Protein AF-A0A7C4RMH2-F1 (afdb_monomer_lite)

Sequence (132 aa):
MRLRKPVRPFKKDLSDALTKYTPYSYKNNGKYLYPCKECLGKGYFYDPNEYPDPIEGYKCVTKIKCKECGGKGFSNKISDRKCFEEWQKKKIAEYLSEVKKYRNEKKILLQIKKKLNTEEIEVLRKYSYPLL

Radius of gyration: 22.73 Å; chains: 1; bounding box: 56×25×59 Å

Secondary structure (DSSP, 8-state):
--PPPPPPSS-SSHHHHHHHH-TT--EETTEEPEEPTTTTTSSEEE-TTSPPBTTTBTTSS-EEEPTTTTTSSEE--HHHHHHHHHHHHHHHHHHHHHHHHHHHHHHHHHHHHHH--HHHHHHHHHH-S---

Structure (mmCIF, N/CA/C/O backbone):
data_AF-A0A7C4RMH2-F1
#
_entry.id   AF-A0A7C4RMH2-F1
#
loop_
_atom_site.group_PDB
_atom_site.id
_atom_site.type_symbol
_atom_site.label_atom_id
_atom_site.label_alt_id
_atom_site.label_comp_id
_atom_site.label_asym_id
_atom_site.label_entity_id
_atom_site.label_seq_id
_atom_site.pdbx_PDB_ins_code
_atom_site.Cartn_x
_atom_site.Cartn_y
_atom_site.Cartn_z
_atom_site.occupancy
_atom_site.B_iso_or_equiv
_atom_site.auth_seq_id
_atom_site.auth_comp_id
_atom_site.auth_asym_id
_atom_site.auth_atom_id
_atom_site.pdbx_PDB_model_num
ATOM 1 N N . MET A 1 1 ? -19.462 -8.251 16.165 1.00 54.59 1 MET A N 1
ATOM 2 C CA . MET A 1 1 ? -18.374 -7.630 15.367 1.00 54.59 1 MET A CA 1
ATOM 3 C C . MET A 1 1 ? -17.042 -7.722 16.106 1.00 54.59 1 MET A C 1
ATOM 5 O O . MET A 1 1 ? -16.951 -7.252 17.233 1.00 54.59 1 MET A O 1
ATOM 9 N N . ARG A 1 2 ? -16.004 -8.326 15.511 1.00 65.31 2 ARG A N 1
ATOM 10 C CA . ARG A 1 2 ? -14.630 -8.226 16.039 1.00 65.31 2 ARG A CA 1
ATOM 11 C C . ARG A 1 2 ? -13.960 -7.015 15.393 1.00 65.31 2 ARG A C 1
ATOM 13 O O . ARG A 1 2 ? -13.751 -7.0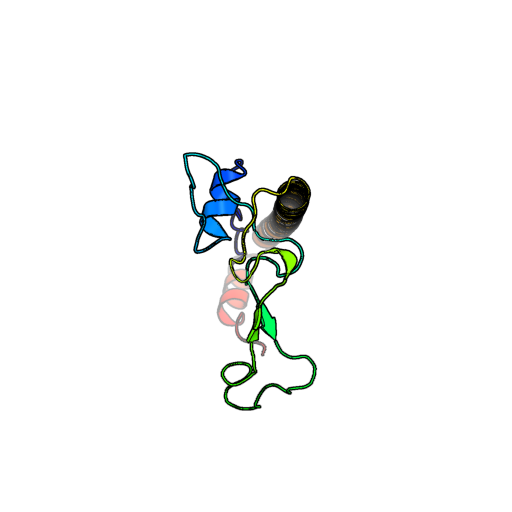29 14.183 1.00 65.31 2 ARG A O 1
ATOM 20 N N . LEU A 1 3 ? -13.616 -5.994 16.181 1.00 78.06 3 LEU A N 1
ATOM 21 C CA . LEU A 1 3 ? -12.762 -4.907 15.695 1.00 78.06 3 LEU A CA 1
ATOM 22 C C . LEU A 1 3 ? -11.415 -5.492 15.271 1.00 78.06 3 LEU A C 1
ATOM 24 O O . LEU A 1 3 ? -10.693 -6.062 16.095 1.00 78.06 3 LEU A O 1
ATOM 28 N N . ARG A 1 4 ? -11.075 -5.363 13.988 1.00 85.19 4 ARG A N 1
ATOM 29 C CA . ARG A 1 4 ? -9.774 -5.794 13.477 1.00 85.19 4 ARG A CA 1
ATOM 30 C C . ARG A 1 4 ? -8.749 -4.713 13.778 1.00 85.19 4 ARG A C 1
ATOM 32 O O . ARG A 1 4 ? -8.917 -3.559 13.399 1.00 85.19 4 ARG A O 1
ATOM 39 N N . LYS A 1 5 ? -7.679 -5.095 14.472 1.00 87.38 5 LYS A N 1
ATOM 40 C CA . LYS A 1 5 ? -6.545 -4.204 14.706 1.00 87.38 5 LYS A CA 1
ATOM 41 C C . LYS A 1 5 ? -5.855 -3.928 13.361 1.00 87.38 5 LYS A C 1
ATOM 43 O O . LYS A 1 5 ? -5.502 -4.899 12.690 1.00 87.38 5 LYS A O 1
ATOM 48 N N . PRO A 1 6 ? -5.619 -2.656 12.994 1.00 90.62 6 PRO A N 1
ATOM 49 C CA . PRO A 1 6 ? -4.848 -2.323 11.804 1.00 90.62 6 PRO A CA 1
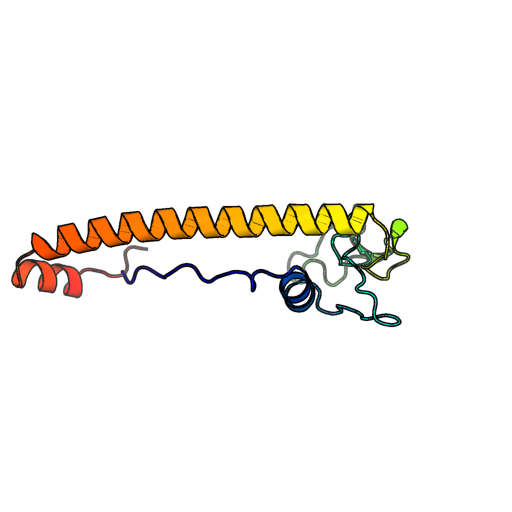ATOM 50 C C . PRO A 1 6 ? -3.472 -2.985 11.845 1.00 90.62 6 PRO A C 1
ATOM 52 O O . PRO A 1 6 ? -2.804 -3.000 12.888 1.00 90.62 6 PRO A O 1
ATOM 55 N N . VAL A 1 7 ? -3.053 -3.543 10.713 1.00 90.44 7 VAL A N 1
ATOM 56 C CA . VAL A 1 7 ? -1.754 -4.203 10.569 1.00 90.44 7 VAL A CA 1
ATOM 57 C C . VAL A 1 7 ? -0.755 -3.189 10.043 1.00 90.44 7 VAL A C 1
ATOM 59 O O . VAL A 1 7 ? -1.034 -2.442 9.109 1.00 90.44 7 VAL A O 1
ATOM 62 N N . ARG A 1 8 ? 0.431 -3.162 10.648 1.00 87.25 8 ARG A N 1
ATOM 63 C CA . ARG A 1 8 ? 1.496 -2.269 10.206 1.00 87.25 8 ARG A CA 1
ATOM 64 C C . ARG A 1 8 ? 1.911 -2.625 8.767 1.00 87.25 8 ARG A C 1
ATOM 66 O O . ARG A 1 8 ? 2.203 -3.796 8.515 1.00 87.25 8 ARG A O 1
ATOM 73 N N . PRO A 1 9 ? 1.999 -1.651 7.842 1.00 85.12 9 PRO A N 1
ATOM 74 C CA . PRO A 1 9 ? 2.289 -1.948 6.441 1.00 85.12 9 PRO A CA 1
ATOM 75 C C . PRO A 1 9 ? 3.721 -2.460 6.237 1.00 85.12 9 PRO A C 1
ATOM 77 O O . PRO A 1 9 ? 3.911 -3.389 5.459 1.00 85.12 9 PRO A O 1
ATOM 80 N N . PHE A 1 10 ? 4.705 -1.930 6.967 1.00 84.12 10 PHE A N 1
ATOM 81 C CA . PHE A 1 10 ? 6.119 -2.341 6.936 1.00 84.12 10 PHE A CA 1
ATOM 82 C C . PHE A 1 10 ? 6.848 -1.894 8.222 1.00 84.12 10 PHE A C 1
ATOM 84 O O . PHE A 1 10 ? 6.339 -1.059 8.989 1.00 84.12 10 PHE A O 1
ATOM 91 N N . LYS A 1 11 ? 8.027 -2.465 8.490 1.00 76.75 11 LYS A N 1
ATOM 92 C CA . LYS A 1 11 ? 8.969 -2.030 9.539 1.00 76.75 11 LYS A CA 1
ATOM 93 C C . LYS A 1 11 ? 9.463 -0.603 9.243 1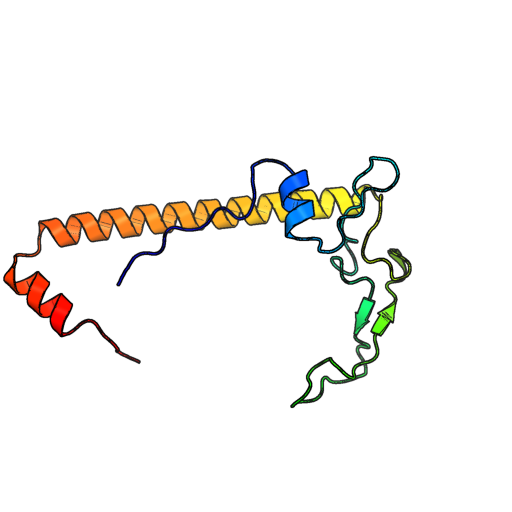.00 76.75 11 LYS A C 1
ATOM 95 O O . LYS A 1 11 ? 9.208 -0.060 8.180 1.00 76.75 11 LYS A O 1
ATOM 100 N N . LYS A 1 12 ? 10.046 0.095 10.229 1.00 66.38 12 LYS A N 1
ATOM 101 C CA . LYS A 1 12 ? 10.326 1.551 10.131 1.00 66.38 12 LYS A CA 1
ATOM 102 C C . LYS A 1 12 ? 11.260 1.942 8.969 1.00 66.38 12 LYS A C 1
ATOM 104 O O . LYS A 1 12 ? 11.347 3.125 8.662 1.00 66.38 12 LYS A O 1
ATOM 109 N N . ASP A 1 13 ? 11.960 0.997 8.366 1.00 79.31 13 ASP A N 1
ATOM 110 C CA . ASP A 1 13 ? 12.992 1.206 7.365 1.00 79.31 13 ASP A CA 1
ATOM 111 C C . ASP A 1 13 ? 12.461 1.160 5.922 1.00 79.31 13 ASP A C 1
ATOM 113 O O . ASP A 1 13 ? 11.544 0.420 5.570 1.00 79.31 13 ASP A O 1
ATOM 117 N N . LEU A 1 14 ? 13.077 1.970 5.057 1.00 76.75 14 LEU A N 1
ATOM 118 C CA . LEU A 1 14 ? 12.794 2.022 3.617 1.00 76.75 14 LEU A CA 1
ATOM 119 C C . LEU A 1 14 ? 13.064 0.676 2.922 1.00 76.75 14 LEU A C 1
ATOM 121 O O . LEU A 1 14 ? 12.393 0.330 1.954 1.00 76.75 14 LEU A O 1
ATOM 125 N N . SER A 1 15 ? 14.019 -0.099 3.444 1.00 76.56 15 SER A N 1
ATOM 126 C CA . SER A 1 15 ? 14.401 -1.412 2.918 1.00 76.56 15 SER A CA 1
ATOM 127 C C . SER A 1 15 ? 13.279 -2.447 3.059 1.00 76.56 15 SER A C 1
ATOM 129 O O . SER A 1 15 ? 13.013 -3.185 2.109 1.00 76.56 15 SER A O 1
ATOM 131 N N . ASP A 1 16 ? 12.585 -2.496 4.199 1.00 80.31 16 ASP A N 1
ATOM 132 C CA . ASP A 1 16 ? 11.431 -3.388 4.392 1.00 80.31 16 ASP A CA 1
ATOM 133 C C . ASP A 1 16 ? 10.270 -3.022 3.455 1.00 80.31 16 ASP A C 1
ATOM 135 O O . ASP A 1 16 ? 9.671 -3.898 2.829 1.00 80.31 16 ASP A O 1
ATOM 139 N N . ALA A 1 17 ? 10.013 -1.721 3.269 1.00 82.50 17 ALA A N 1
ATOM 140 C CA . ALA A 1 17 ? 9.015 -1.248 2.311 1.00 82.50 17 ALA A CA 1
ATOM 141 C C . ALA A 1 17 ? 9.361 -1.661 0.869 1.00 82.50 17 ALA A C 1
ATOM 143 O O . ALA A 1 17 ? 8.490 -2.152 0.152 1.00 82.50 17 ALA A O 1
ATOM 144 N N . LEU A 1 18 ? 10.625 -1.519 0.456 1.00 79.56 18 LEU A N 1
ATOM 145 C CA . LEU A 1 18 ? 11.091 -1.975 -0.858 1.00 79.56 18 LEU A CA 1
ATOM 146 C C . LEU A 1 18 ? 10.912 -3.486 -1.019 1.00 79.56 18 LEU A C 1
ATOM 148 O O . LEU A 1 18 ? 10.299 -3.926 -1.986 1.00 79.56 18 LEU A O 1
ATOM 152 N N . THR A 1 19 ? 11.382 -4.273 -0.054 1.00 77.19 19 THR A N 1
ATOM 153 C CA . THR A 1 19 ? 11.323 -5.744 -0.114 1.00 77.19 19 THR A CA 1
ATOM 154 C C . THR A 1 19 ? 9.883 -6.251 -0.215 1.00 77.19 19 THR A C 1
ATOM 156 O O . THR A 1 19 ? 9.597 -7.193 -0.945 1.00 77.19 19 THR A O 1
ATOM 159 N N . LYS A 1 20 ? 8.950 -5.614 0.500 1.00 76.31 20 LYS A N 1
ATOM 160 C CA . LYS A 1 20 ? 7.552 -6.050 0.546 1.00 76.31 20 LYS A CA 1
ATOM 161 C C . LYS A 1 20 ? 6.730 -5.627 -0.673 1.00 76.31 20 LYS A C 1
ATOM 163 O O . LYS A 1 20 ? 5.806 -6.341 -1.050 1.00 76.31 20 LYS A O 1
ATOM 168 N N . TYR A 1 21 ? 7.023 -4.465 -1.258 1.00 71.12 21 TYR A N 1
ATOM 169 C CA . TYR A 1 21 ? 6.186 -3.867 -2.308 1.00 71.12 21 TYR A CA 1
ATOM 170 C C . TYR A 1 21 ? 6.824 -3.867 -3.693 1.00 71.12 21 TYR A C 1
ATOM 172 O O . TYR A 1 21 ? 6.159 -3.522 -4.668 1.00 71.12 21 TYR A O 1
ATOM 180 N N . THR A 1 22 ? 8.083 -4.285 -3.803 1.00 69.38 22 THR A N 1
ATOM 181 C CA . THR A 1 22 ? 8.723 -4.522 -5.093 1.00 69.38 22 THR A CA 1
ATOM 182 C C . THR A 1 22 ? 9.081 -6.009 -5.194 1.00 69.38 22 THR A C 1
ATOM 184 O O . THR A 1 22 ? 10.057 -6.440 -4.586 1.00 69.38 22 THR A O 1
ATOM 187 N N . PRO A 1 23 ? 8.298 -6.825 -5.933 1.00 55.34 23 PRO A N 1
ATOM 188 C CA . PRO A 1 23 ? 8.505 -8.280 -6.012 1.00 55.34 23 PRO A CA 1
ATOM 189 C C . PRO A 1 23 ? 9.854 -8.677 -6.634 1.00 55.34 23 PRO A C 1
ATOM 191 O O . PRO A 1 23 ? 10.281 -9.819 -6.508 1.00 55.34 23 PRO A O 1
ATOM 194 N N . TYR A 1 24 ? 10.549 -7.720 -7.254 1.00 53.88 24 TYR A N 1
ATOM 195 C CA . TYR A 1 24 ? 11.898 -7.865 -7.788 1.00 53.88 24 TYR A CA 1
ATOM 196 C C . TYR A 1 24 ? 12.819 -6.784 -7.220 1.00 53.88 24 TYR A C 1
ATOM 198 O O . TYR A 1 24 ? 13.555 -6.151 -7.976 1.00 53.88 24 TYR A O 1
ATOM 206 N N . SER A 1 25 ? 12.750 -6.523 -5.906 1.00 55.69 25 SER A N 1
ATOM 207 C CA . SER A 1 25 ? 13.699 -5.647 -5.211 1.00 55.69 25 SER A CA 1
ATOM 208 C C . SER A 1 25 ? 15.124 -6.141 -5.483 1.00 55.69 25 SER A C 1
ATOM 210 O O . SER A 1 25 ? 15.639 -7.036 -4.813 1.00 55.69 25 SER A O 1
ATOM 212 N N . TYR A 1 26 ? 15.744 -5.611 -6.529 1.00 55.06 26 TYR A N 1
ATOM 213 C CA . TYR A 1 26 ? 17.008 -6.114 -7.027 1.00 55.06 26 TYR A CA 1
ATOM 214 C C . TYR A 1 26 ? 18.117 -5.316 -6.356 1.00 55.06 26 TYR A C 1
ATOM 216 O O . TYR A 1 26 ? 18.250 -4.105 -6.558 1.00 55.06 26 TYR A O 1
ATOM 224 N N . LYS A 1 27 ? 18.910 -5.998 -5.528 1.00 57.19 27 LYS A N 1
ATOM 225 C CA . LYS A 1 27 ? 20.195 -5.470 -5.075 1.00 57.19 27 LYS A CA 1
ATOM 226 C C . LYS A 1 27 ? 21.170 -5.618 -6.238 1.00 57.19 27 LYS A C 1
ATOM 228 O O . LYS A 1 27 ? 21.686 -6.705 -6.461 1.00 57.19 27 LYS A O 1
ATOM 233 N N . ASN A 1 28 ? 21.428 -4.538 -6.972 1.00 56.19 28 ASN A N 1
ATOM 234 C CA . ASN A 1 28 ? 22.532 -4.518 -7.930 1.00 56.19 28 ASN A CA 1
ATOM 235 C C . ASN A 1 28 ? 23.767 -3.946 -7.234 1.00 56.19 28 ASN A C 1
ATOM 237 O O . ASN A 1 28 ? 23.725 -2.797 -6.793 1.00 56.19 28 ASN A O 1
ATOM 241 N N . ASN A 1 29 ? 24.847 -4.722 -7.112 1.00 55.50 29 ASN A N 1
ATOM 242 C CA . ASN A 1 29 ? 26.105 -4.276 -6.496 1.00 55.50 29 ASN A CA 1
ATOM 243 C C . ASN A 1 29 ? 25.908 -3.577 -5.132 1.00 55.50 29 ASN A C 1
ATOM 245 O O . ASN A 1 29 ? 26.460 -2.509 -4.875 1.00 55.50 29 ASN A O 1
ATOM 249 N N . GLY A 1 30 ? 25.039 -4.131 -4.278 1.00 58.91 30 GLY A N 1
ATOM 250 C CA . GLY A 1 30 ? 24.751 -3.581 -2.947 1.00 58.91 30 GLY A CA 1
ATOM 251 C C . GLY A 1 30 ? 23.870 -2.322 -2.916 1.00 58.91 30 GLY A C 1
ATOM 252 O O . GLY A 1 30 ? 23.578 -1.825 -1.830 1.00 58.91 30 GLY A O 1
ATOM 253 N N . LYS A 1 31 ? 23.397 -1.815 -4.064 1.00 63.47 31 LYS A N 1
ATOM 254 C CA . LYS A 1 31 ? 22.475 -0.671 -4.143 1.00 63.47 31 LYS A CA 1
ATOM 255 C C . LYS A 1 31 ? 21.050 -1.143 -4.428 1.00 63.47 31 LYS A C 1
ATOM 257 O O . LYS A 1 31 ? 20.819 -1.949 -5.329 1.00 63.47 31 LYS A O 1
ATOM 262 N N . TYR A 1 32 ? 20.094 -0.618 -3.665 1.00 66.31 32 TYR A N 1
ATOM 263 C CA . TYR A 1 32 ? 18.672 -0.817 -3.929 1.00 66.31 32 TYR A CA 1
ATOM 264 C C . TYR A 1 32 ? 18.246 -0.021 -5.165 1.00 66.31 32 TYR A C 1
ATOM 266 O O . TYR A 1 32 ? 18.532 1.175 -5.261 1.00 66.31 32 TYR A O 1
ATOM 274 N N . LEU A 1 33 ? 17.549 -0.682 -6.090 1.00 78.25 33 LEU A N 1
ATOM 275 C CA . LEU A 1 33 ? 16.792 -0.008 -7.140 1.00 78.25 33 LEU A CA 1
ATOM 276 C C . LEU A 1 33 ? 15.399 0.344 -6.612 1.00 78.25 33 LEU A C 1
ATOM 278 O O . LEU A 1 33 ? 14.774 -0.444 -5.902 1.00 78.25 33 LEU A O 1
ATOM 282 N N . TYR A 1 34 ? 14.926 1.535 -6.961 1.00 85.31 34 TYR A N 1
ATOM 283 C CA . TYR A 1 34 ? 13.612 2.040 -6.583 1.00 85.31 34 TYR A CA 1
ATOM 284 C C . TYR A 1 34 ? 12.619 1.774 -7.716 1.00 85.31 34 TYR A C 1
ATOM 286 O O . TYR A 1 34 ? 13.024 1.752 -8.884 1.00 85.31 34 TYR A O 1
ATOM 294 N N . PRO A 1 35 ? 11.329 1.553 -7.413 1.00 87.75 35 PRO A N 1
ATOM 295 C CA . PRO A 1 35 ? 10.325 1.405 -8.456 1.00 87.75 35 PRO A CA 1
ATOM 296 C C . PRO A 1 35 ? 10.283 2.677 -9.302 1.00 87.75 35 PRO A C 1
ATOM 298 O O . PRO A 1 35 ? 10.286 3.790 -8.780 1.00 87.75 35 PRO A O 1
ATOM 301 N N . CYS A 1 36 ? 10.261 2.501 -10.619 1.00 87.81 36 CYS A N 1
ATOM 302 C CA . CYS A 1 36 ? 10.177 3.607 -11.560 1.00 87.81 36 CYS A CA 1
ATOM 303 C C . CYS A 1 36 ? 8.890 4.394 -11.307 1.00 87.81 36 CYS A C 1
ATOM 305 O O . CYS A 1 36 ? 7.812 3.795 -11.303 1.00 87.81 36 CYS A O 1
ATOM 307 N N . LYS A 1 37 ? 8.988 5.717 -11.128 1.00 88.44 37 LYS A N 1
ATOM 308 C CA . LYS A 1 37 ? 7.830 6.570 -10.823 1.00 88.44 37 LYS A CA 1
ATOM 309 C C . LYS A 1 37 ? 6.803 6.614 -11.952 1.00 88.44 37 LYS A C 1
ATOM 311 O O . LYS A 1 37 ? 5.619 6.731 -11.677 1.00 88.44 37 LYS A O 1
ATOM 316 N N . GLU A 1 38 ? 7.244 6.460 -13.202 1.00 90.38 38 GLU A N 1
ATOM 317 C CA . GLU A 1 38 ? 6.349 6.522 -14.362 1.00 90.38 38 GLU A CA 1
ATOM 318 C C . GLU A 1 38 ? 5.474 5.273 -14.480 1.00 90.38 38 GLU A C 1
ATOM 320 O O . GLU A 1 38 ? 4.260 5.365 -14.599 1.00 90.38 38 GLU A O 1
ATOM 325 N N . CYS A 1 39 ? 6.076 4.080 -14.428 1.00 88.00 39 CYS A N 1
ATOM 326 C CA . CYS A 1 39 ? 5.331 2.821 -14.560 1.00 88.00 39 CYS A CA 1
ATOM 327 C C . CYS A 1 39 ? 4.973 2.180 -13.214 1.00 88.00 39 CYS A C 1
ATOM 329 O O . CYS A 1 39 ? 4.479 1.053 -13.180 1.00 88.00 39 CYS A O 1
ATOM 331 N N . LEU A 1 40 ? 5.251 2.873 -12.106 1.00 84.75 40 LEU A N 1
ATOM 332 C CA . LEU A 1 40 ? 4.978 2.441 -10.735 1.00 84.75 40 LEU A CA 1
ATOM 333 C C . LEU A 1 40 ? 5.485 1.022 -10.434 1.00 84.75 40 LEU A C 1
ATOM 335 O O . LEU A 1 40 ? 4.791 0.217 -9.818 1.00 84.75 40 LEU A O 1
ATOM 339 N N . GLY A 1 41 ? 6.685 0.684 -10.912 1.00 83.75 41 GLY A N 1
ATOM 340 C CA . GLY A 1 41 ? 7.265 -0.646 -10.703 1.00 83.75 41 GLY A CA 1
ATOM 341 C C . GLY A 1 41 ? 6.875 -1.717 -11.728 1.00 83.75 41 GLY A C 1
ATOM 342 O O . GLY A 1 41 ? 7.478 -2.786 -11.722 1.00 83.75 41 GLY A O 1
ATOM 343 N N . LYS A 1 42 ? 5.905 -1.468 -12.621 1.00 86.25 42 LYS A N 1
ATOM 344 C CA . LYS A 1 42 ? 5.395 -2.493 -13.558 1.00 86.25 42 LYS A CA 1
ATOM 345 C C . LYS A 1 42 ? 6.356 -2.809 -14.701 1.00 86.25 42 LYS A C 1
ATOM 347 O O . LYS A 1 42 ? 6.359 -3.921 -15.213 1.00 86.25 42 LYS A O 1
ATOM 352 N N . GLY A 1 43 ? 7.128 -1.818 -15.141 1.00 88.94 43 GLY A N 1
ATOM 353 C CA . GLY A 1 43 ? 7.98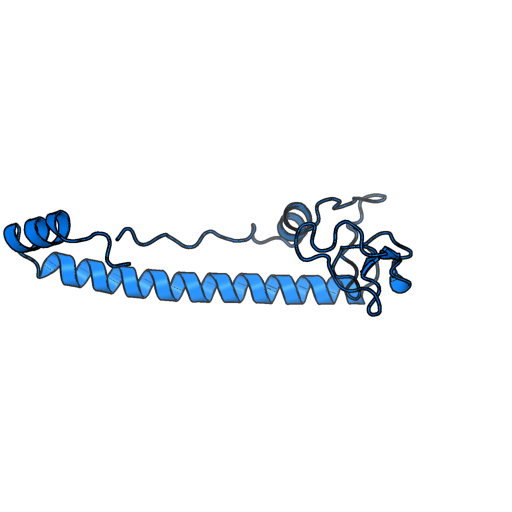8 -1.905 -16.325 1.00 88.94 43 GLY A CA 1
ATOM 354 C C . GLY A 1 43 ? 7.265 -1.665 -17.650 1.00 88.94 43 GLY A C 1
ATOM 355 O O . GLY A 1 43 ? 7.917 -1.456 -18.668 1.00 88.94 43 GLY A O 1
ATOM 356 N N . TYR A 1 44 ? 5.937 -1.608 -17.656 1.00 92.19 44 TYR A N 1
ATOM 357 C CA . TYR A 1 44 ? 5.130 -1.405 -18.854 1.00 92.19 44 TYR A CA 1
ATOM 358 C C . TYR A 1 44 ? 3.867 -0.597 -18.551 1.00 92.19 44 TYR A C 1
ATOM 360 O O . TYR A 1 44 ? 3.468 -0.441 -17.394 1.00 92.19 44 TYR A O 1
ATOM 368 N N . PHE A 1 45 ? 3.243 -0.122 -19.621 1.00 92.00 45 PHE A N 1
ATOM 369 C CA . PHE A 1 45 ? 1.896 0.425 -19.668 1.00 92.00 45 PHE A CA 1
ATOM 370 C C . PHE A 1 45 ? 1.041 -0.483 -20.552 1.00 92.00 45 PHE A C 1
ATOM 372 O O . PHE A 1 45 ? 1.569 -1.129 -21.455 1.00 92.00 45 PHE A O 1
ATOM 379 N N . TYR A 1 46 ? -0.256 -0.566 -20.277 1.00 91.56 46 TYR A N 1
ATOM 380 C CA . TYR A 1 46 ? -1.182 -1.165 -21.234 1.00 91.56 46 TYR A CA 1
ATOM 381 C C . TYR A 1 46 ? -1.386 -0.195 -22.396 1.00 91.56 46 TYR A C 1
ATOM 383 O O . TYR A 1 46 ? -1.350 1.019 -22.174 1.00 91.56 46 TYR A O 1
ATOM 391 N N . ASP A 1 47 ? -1.540 -0.720 -23.609 1.00 90.56 47 ASP A N 1
ATOM 392 C CA . ASP A 1 47 ? -1.863 0.108 -24.766 1.00 90.56 47 ASP A CA 1
ATOM 393 C C . ASP A 1 47 ? -3.191 0.840 -24.514 1.00 90.56 47 ASP A C 1
ATOM 395 O O . ASP A 1 47 ? -4.197 0.186 -24.237 1.00 90.56 47 ASP A O 1
ATOM 399 N N . PRO A 1 48 ? -3.217 2.185 -24.551 1.00 87.75 48 PRO A N 1
ATOM 400 C CA . PRO A 1 48 ? -4.438 2.943 -24.297 1.00 87.75 48 PRO A CA 1
ATOM 401 C C . PRO A 1 48 ? -5.508 2.762 -25.382 1.00 87.75 48 PRO A C 1
ATOM 403 O O . PRO A 1 48 ? -6.655 3.134 -25.146 1.00 87.75 48 PRO A O 1
ATOM 406 N N . ASN A 1 49 ? -5.150 2.228 -26.554 1.00 91.00 49 ASN A N 1
ATOM 407 C CA . ASN A 1 49 ? -6.080 1.997 -27.661 1.00 91.00 49 ASN A CA 1
ATOM 408 C C . ASN A 1 49 ? -6.726 0.607 -27.615 1.00 91.00 49 ASN A C 1
ATOM 410 O O . ASN A 1 49 ? -7.635 0.329 -28.395 1.00 91.00 49 ASN A O 1
ATOM 414 N N . GLU A 1 50 ? -6.266 -0.268 -26.721 1.00 90.44 50 GLU A N 1
ATOM 415 C CA . GLU A 1 50 ? -6.833 -1.595 -26.532 1.00 90.44 50 GLU A CA 1
ATOM 416 C C . GLU A 1 50 ? -7.680 -1.632 -25.260 1.00 90.44 50 GLU A C 1
ATOM 418 O O . GLU A 1 50 ? -7.236 -1.280 -24.163 1.00 90.44 50 GLU A O 1
ATOM 423 N N . TYR A 1 51 ? -8.922 -2.088 -25.400 1.00 87.31 51 TYR A N 1
ATOM 424 C CA . TYR A 1 51 ? -9.814 -2.271 -24.265 1.00 87.31 51 TYR A CA 1
ATOM 425 C C . TYR A 1 51 ? -9.553 -3.622 -23.588 1.00 87.31 51 TYR A C 1
ATOM 427 O O . TYR A 1 51 ? -9.295 -4.611 -24.276 1.00 87.31 51 TYR A O 1
ATOM 435 N N . PRO A 1 52 ? -9.631 -3.695 -22.246 1.00 89.81 52 PRO A N 1
ATOM 436 C CA . PRO A 1 52 ? -9.563 -4.971 -21.551 1.00 89.81 52 PRO A CA 1
ATOM 437 C C . PRO A 1 52 ? -10.747 -5.854 -21.946 1.00 89.81 52 PRO A C 1
ATOM 439 O O . PRO A 1 52 ? -11.882 -5.384 -22.044 1.00 89.81 52 PRO A O 1
ATOM 442 N N . ASP A 1 53 ? -10.480 -7.143 -22.118 1.00 90.88 53 ASP A N 1
ATOM 443 C CA . ASP A 1 53 ? -11.517 -8.138 -22.359 1.00 90.88 53 ASP A CA 1
ATOM 444 C C . ASP A 1 53 ? -12.421 -8.274 -21.114 1.00 90.88 53 ASP A C 1
ATOM 446 O O . ASP A 1 53 ? -11.917 -8.252 -19.986 1.00 90.88 53 ASP A O 1
ATOM 450 N N . PRO A 1 54 ? -13.750 -8.415 -21.257 1.00 88.50 54 PRO A N 1
ATOM 451 C CA . PRO A 1 54 ? -14.652 -8.530 -20.111 1.00 88.50 54 PRO A CA 1
ATOM 452 C C . PRO A 1 54 ? -14.453 -9.803 -19.270 1.00 88.50 54 PRO A C 1
ATOM 454 O O . PRO A 1 54 ? -14.833 -9.809 -18.100 1.00 88.50 54 PRO A O 1
ATOM 457 N N . ILE A 1 55 ? -13.875 -10.870 -19.830 1.00 90.62 55 ILE A N 1
ATOM 458 C CA . ILE A 1 55 ? -13.657 -12.161 -19.160 1.00 90.62 55 ILE A CA 1
ATOM 459 C C . ILE A 1 55 ? -12.214 -12.257 -18.651 1.00 90.62 55 ILE A C 1
ATOM 461 O O . ILE A 1 55 ? -11.974 -12.547 -17.479 1.00 90.62 55 ILE A O 1
ATOM 465 N N . GLU A 1 56 ? -11.239 -12.008 -19.522 1.00 88.25 56 GLU A N 1
ATOM 466 C CA . GLU A 1 56 ? -9.811 -12.163 -19.230 1.00 88.25 56 GLU A CA 1
ATOM 467 C C . GLU A 1 56 ? -9.135 -10.870 -18.739 1.00 88.25 56 GLU A C 1
ATOM 469 O O . GLU A 1 56 ? -7.966 -10.879 -18.329 1.00 88.25 56 GLU A O 1
ATOM 474 N N . GLY A 1 57 ? -9.844 -9.741 -18.763 1.00 89.81 57 GLY A N 1
ATOM 475 C CA . GLY A 1 57 ? -9.322 -8.442 -18.362 1.00 89.81 57 GLY A CA 1
ATOM 476 C C . GLY A 1 57 ? -8.161 -7.990 -19.248 1.00 89.81 57 GLY A C 1
ATOM 477 O O . GLY A 1 57 ? -8.212 -8.020 -20.473 1.00 89.81 57 GLY A O 1
ATOM 478 N N . TYR A 1 58 ? -7.063 -7.576 -18.615 1.00 87.69 58 TYR A N 1
ATOM 479 C CA . TYR A 1 58 ? -5.870 -7.065 -19.302 1.00 87.69 58 TYR A CA 1
ATOM 480 C C . TYR A 1 58 ? -4.876 -8.155 -19.737 1.00 87.69 58 TYR A C 1
ATOM 482 O O . TYR A 1 58 ? -3.724 -7.855 -20.056 1.00 87.69 58 TYR A O 1
ATOM 490 N N . LYS A 1 59 ? -5.266 -9.434 -19.696 1.00 87.31 59 LYS A N 1
ATOM 491 C CA . LYS A 1 59 ? -4.360 -10.554 -19.988 1.00 87.31 59 LYS A CA 1
ATOM 492 C C . LYS A 1 59 ? -3.840 -10.525 -21.428 1.00 87.31 59 LYS A C 1
ATOM 494 O O . LYS A 1 59 ? -2.653 -10.773 -21.633 1.00 87.31 59 LYS A O 1
ATOM 499 N N . CYS A 1 60 ? -4.712 -10.177 -22.371 1.00 86.56 60 CYS A N 1
ATOM 500 C CA . CYS A 1 60 ? -4.421 -10.125 -23.804 1.00 86.56 60 CYS A CA 1
ATOM 501 C C . CYS A 1 60 ? -4.105 -8.712 -24.312 1.00 86.56 60 CYS A C 1
ATOM 503 O O . CYS A 1 60 ? -3.778 -8.557 -25.481 1.00 86.56 60 CYS A O 1
ATOM 505 N N . VAL A 1 61 ? -4.156 -7.701 -23.436 1.00 91.62 61 VAL A N 1
ATOM 506 C CA . VAL A 1 61 ? -3.857 -6.314 -23.804 1.00 91.62 61 VAL A CA 1
ATOM 507 C C . VAL A 1 61 ? -2.355 -6.131 -24.003 1.00 91.62 61 VAL A C 1
ATOM 509 O O . VAL A 1 61 ? -1.541 -6.524 -23.152 1.00 91.62 61 VAL A O 1
ATOM 512 N N . THR A 1 62 ? -1.987 -5.488 -25.106 1.00 92.56 62 THR A N 1
ATOM 513 C CA . THR A 1 62 ? -0.606 -5.191 -25.472 1.00 92.56 62 THR A CA 1
ATOM 514 C C . THR A 1 62 ? 0.090 -4.387 -24.372 1.00 92.56 62 THR A C 1
ATOM 516 O O . THR A 1 62 ? -0.427 -3.406 -23.830 1.00 92.56 62 THR A O 1
ATOM 519 N N . LYS A 1 63 ? 1.310 -4.811 -24.021 1.00 93.62 63 LYS A N 1
ATOM 520 C CA . LYS A 1 63 ? 2.145 -4.173 -22.993 1.00 93.62 63 LYS A CA 1
ATOM 521 C C . LYS A 1 63 ? 3.239 -3.338 -23.647 1.00 93.62 63 LYS A C 1
ATOM 523 O O . LYS A 1 63 ? 4.248 -3.865 -24.115 1.00 93.62 63 LYS A O 1
ATOM 528 N N . ILE A 1 64 ? 3.078 -2.022 -23.608 1.00 94.19 64 ILE A N 1
ATOM 529 C CA . ILE A 1 64 ? 4.069 -1.059 -24.082 1.00 94.19 64 ILE A CA 1
ATOM 530 C C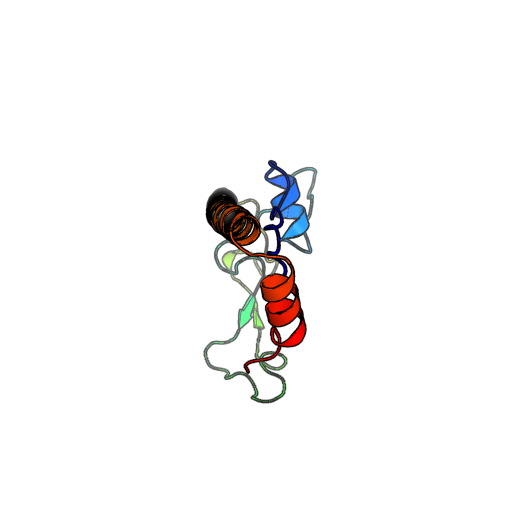 . ILE A 1 64 ? 5.152 -0.896 -23.014 1.00 94.19 64 ILE A C 1
ATOM 532 O O . ILE A 1 64 ? 4.876 -0.499 -21.880 1.00 94.19 64 ILE A O 1
ATOM 536 N N . LYS A 1 65 ? 6.413 -1.179 -23.358 1.00 95.00 65 LYS A N 1
ATOM 537 C CA . LYS A 1 65 ? 7.539 -1.013 -22.424 1.00 95.00 65 LYS A CA 1
ATOM 538 C C . LYS A 1 65 ? 7.647 0.438 -21.959 1.00 95.00 65 LYS A C 1
ATOM 540 O O . LYS A 1 65 ? 7.624 1.370 -22.759 1.00 95.00 65 LYS A O 1
ATOM 545 N N . CYS A 1 66 ? 7.847 0.626 -20.658 1.00 91.62 66 CYS A N 1
ATOM 546 C CA . CYS A 1 66 ? 8.113 1.947 -20.113 1.00 91.62 66 CYS A CA 1
ATOM 547 C C . CYS A 1 66 ? 9.467 2.453 -20.620 1.00 91.62 66 CYS A C 1
ATOM 549 O O . CYS A 1 66 ? 10.497 1.812 -20.387 1.00 91.62 66 CYS A O 1
ATOM 551 N N . LYS A 1 67 ? 9.455 3.608 -21.297 1.00 91.69 67 LYS A N 1
ATOM 552 C CA . LYS A 1 67 ? 10.649 4.241 -21.874 1.00 91.69 67 LYS A CA 1
ATOM 553 C C . LYS A 1 67 ? 11.650 4.654 -20.793 1.00 91.69 67 LYS A C 1
ATOM 555 O O . LYS A 1 67 ? 12.841 4.412 -20.946 1.00 91.69 67 LYS A O 1
ATOM 560 N N . GLU A 1 68 ? 11.167 5.155 -19.655 1.00 89.81 68 GLU A N 1
ATOM 561 C CA . GLU A 1 68 ? 12.029 5.662 -18.578 1.00 89.81 68 GLU A CA 1
ATOM 562 C C . GLU A 1 68 ? 12.875 4.595 -17.882 1.00 89.81 68 GLU A C 1
ATOM 564 O O . GLU A 1 68 ? 13.982 4.895 -17.425 1.00 89.81 68 GLU A O 1
ATOM 569 N N . CYS A 1 69 ? 12.360 3.369 -17.766 1.00 87.31 69 CYS A N 1
ATOM 570 C CA . CYS A 1 69 ? 13.079 2.245 -17.163 1.00 87.31 69 CYS A CA 1
ATOM 571 C C . CYS A 1 69 ? 13.459 1.159 -18.181 1.00 87.31 69 CYS A C 1
ATOM 573 O O . CYS A 1 69 ? 13.931 0.093 -17.783 1.00 87.31 69 CYS A O 1
ATOM 575 N N . GLY A 1 70 ? 13.199 1.374 -19.473 1.00 88.62 70 GLY A N 1
ATOM 576 C CA . GLY A 1 70 ? 13.458 0.407 -20.543 1.00 88.62 70 GLY A CA 1
ATOM 577 C C . GLY A 1 70 ? 12.802 -0.959 -20.322 1.00 88.62 70 GLY A C 1
ATOM 578 O O . GLY A 1 70 ? 13.423 -1.984 -20.585 1.00 88.62 70 GLY A O 1
ATOM 579 N N . GLY A 1 71 ? 11.588 -1.004 -19.767 1.00 87.94 71 GLY A N 1
ATOM 580 C CA . GLY A 1 71 ? 10.917 -2.276 -19.466 1.00 87.94 71 GLY A CA 1
ATOM 581 C C . GLY A 1 71 ? 11.234 -2.896 -18.099 1.00 87.94 71 GLY A C 1
ATOM 582 O O . GLY A 1 71 ? 10.569 -3.845 -17.704 1.00 87.94 71 GLY A O 1
ATOM 583 N N . LYS A 1 72 ? 12.228 -2.380 -17.361 1.00 85.31 72 LYS A N 1
ATOM 584 C CA . LYS A 1 72 ? 12.722 -3.031 -16.133 1.00 85.31 72 LYS A CA 1
ATOM 585 C C . LYS A 1 72 ? 11.802 -2.880 -14.926 1.00 85.31 72 LYS A C 1
ATOM 587 O O . LYS A 1 72 ? 11.873 -3.698 -14.028 1.00 85.31 72 LYS A O 1
ATOM 592 N N . GLY A 1 73 ? 11.007 -1.813 -14.861 1.00 85.81 73 GLY A N 1
ATOM 593 C CA . GLY A 1 73 ? 10.178 -1.467 -13.700 1.00 85.81 73 GLY A CA 1
ATOM 594 C C . GLY A 1 73 ? 10.920 -0.727 -12.586 1.00 85.81 73 GLY A C 1
ATOM 595 O O . GLY A 1 73 ? 10.280 -0.085 -11.762 1.00 85.81 73 GLY A O 1
ATOM 596 N N . PHE A 1 74 ? 12.254 -0.716 -12.593 1.00 85.81 74 PHE A N 1
ATOM 597 C CA . PHE A 1 74 ? 13.074 -0.123 -11.531 1.00 85.81 74 PHE A CA 1
ATOM 598 C C . PHE A 1 74 ? 14.141 0.808 -12.095 1.00 85.81 74 PHE A C 1
ATOM 600 O O . PHE A 1 74 ? 14.576 0.654 -13.241 1.00 85.81 74 PHE A O 1
ATOM 607 N N . SER A 1 75 ? 14.599 1.749 -11.274 1.00 82.00 75 SER A N 1
ATOM 608 C CA . SER A 1 75 ? 15.732 2.605 -11.604 1.00 82.00 75 SER A CA 1
ATOM 609 C C . SER A 1 75 ? 16.536 3.007 -10.360 1.00 82.00 75 SER A C 1
ATOM 611 O O . SER A 1 75 ? 16.127 2.806 -9.217 1.00 82.00 75 SER A O 1
ATOM 613 N N . ASN A 1 76 ? 17.716 3.575 -10.593 1.00 83.38 76 ASN A N 1
ATOM 614 C CA . ASN A 1 76 ? 18.566 4.203 -9.582 1.00 83.38 76 ASN A CA 1
ATOM 615 C C . ASN A 1 76 ? 18.410 5.738 -9.551 1.00 83.38 76 ASN A C 1
ATOM 617 O O . ASN A 1 76 ? 19.207 6.420 -8.904 1.00 83.38 76 ASN A O 1
ATOM 621 N N . LYS A 1 77 ? 17.417 6.293 -10.261 1.00 87.12 77 LYS A N 1
ATOM 622 C CA . LYS A 1 77 ? 17.185 7.737 -10.347 1.00 87.12 77 LYS A CA 1
ATOM 623 C C . LYS A 1 77 ? 16.776 8.282 -8.975 1.00 87.12 77 LYS A C 1
ATOM 625 O O . LYS A 1 77 ? 15.953 7.700 -8.267 1.00 87.12 77 LYS A O 1
ATOM 630 N N . ILE A 1 78 ? 17.312 9.450 -8.620 1.00 87.88 78 ILE A N 1
ATOM 631 C CA . ILE A 1 78 ? 16.987 10.142 -7.359 1.00 87.88 78 ILE A CA 1
ATOM 632 C C . ILE A 1 78 ? 15.490 10.488 -7.291 1.00 87.88 78 ILE A C 1
ATOM 634 O O . ILE A 1 78 ? 14.892 10.431 -6.219 1.00 87.88 78 ILE A O 1
ATOM 638 N N . SER A 1 79 ? 14.876 10.824 -8.427 1.00 88.88 79 SER A N 1
ATOM 639 C CA . SER A 1 79 ? 13.441 11.111 -8.532 1.00 88.88 79 SER A CA 1
ATOM 640 C C . SER A 1 79 ? 12.572 9.908 -8.156 1.00 88.88 79 SER A C 1
ATOM 642 O O . SER A 1 79 ? 11.612 10.066 -7.407 1.00 88.88 79 SER A O 1
ATOM 644 N N . ASP A 1 80 ? 12.938 8.711 -8.612 1.00 88.50 80 ASP A N 1
ATOM 645 C CA . ASP A 1 80 ? 12.224 7.468 -8.299 1.00 88.50 80 ASP A CA 1
ATOM 646 C C . ASP A 1 80 ? 12.350 7.116 -6.814 1.00 88.50 80 ASP A C 1
ATOM 648 O O . ASP A 1 80 ? 11.364 6.764 -6.165 1.00 88.50 80 ASP A O 1
ATOM 652 N N . ARG A 1 81 ? 13.540 7.327 -6.235 1.00 88.12 81 ARG A N 1
ATOM 653 C CA . ARG A 1 81 ? 13.745 7.217 -4.787 1.00 88.12 81 ARG A CA 1
ATOM 654 C C . ARG A 1 81 ? 12.833 8.160 -4.003 1.00 88.12 81 ARG A C 1
ATOM 656 O O . ARG A 1 81 ? 12.142 7.706 -3.095 1.00 88.12 81 ARG A O 1
ATOM 663 N N . LYS A 1 82 ? 12.833 9.455 -4.336 1.00 90.56 82 LYS A N 1
ATOM 664 C CA . LYS A 1 82 ? 12.011 10.463 -3.641 1.00 90.56 82 LYS A CA 1
ATOM 665 C C . LYS A 1 82 ? 10.523 10.129 -3.731 1.00 90.56 82 LYS A C 1
ATOM 667 O O . LYS A 1 82 ? 9.837 10.149 -2.715 1.00 90.56 82 LYS A O 1
ATOM 672 N N . CYS A 1 83 ? 10.054 9.746 -4.919 1.00 89.88 83 CYS A N 1
ATOM 673 C CA . CYS A 1 83 ? 8.671 9.328 -5.132 1.00 89.88 83 CYS A CA 1
ATOM 674 C C . CYS A 1 83 ? 8.301 8.131 -4.238 1.00 89.88 83 CYS A C 1
ATOM 676 O O . CYS A 1 83 ? 7.254 8.130 -3.588 1.00 89.88 83 CYS A O 1
ATOM 678 N N . PHE A 1 84 ? 9.187 7.136 -4.133 1.00 88.50 84 PHE A N 1
ATOM 679 C CA . PHE A 1 84 ? 8.957 5.984 -3.265 1.00 88.50 84 PHE A 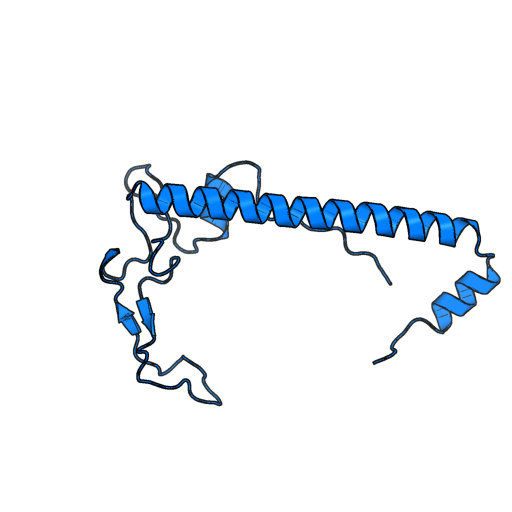CA 1
ATOM 680 C C . PHE A 1 84 ? 8.975 6.345 -1.769 1.00 88.50 84 PHE A C 1
ATOM 682 O O . PHE A 1 84 ? 8.141 5.855 -1.008 1.00 88.50 84 PHE A O 1
ATOM 689 N N . GLU A 1 85 ? 9.874 7.231 -1.335 1.00 89.00 85 GLU A N 1
ATOM 690 C CA . GLU A 1 85 ? 9.913 7.739 0.045 1.00 89.00 85 GLU A CA 1
ATOM 691 C C . GLU A 1 85 ? 8.634 8.520 0.408 1.00 89.00 85 GLU A C 1
ATOM 693 O O . GLU A 1 85 ? 8.094 8.364 1.505 1.00 89.00 85 GLU A O 1
ATOM 698 N N . GLU A 1 86 ? 8.102 9.333 -0.506 1.00 91.81 86 GLU A N 1
ATOM 699 C CA . GLU A 1 86 ? 6.826 10.040 -0.323 1.00 91.81 86 GLU A CA 1
ATOM 700 C C . GLU A 1 86 ? 5.642 9.075 -0.238 1.00 91.81 86 GLU A C 1
ATOM 702 O O . GLU A 1 86 ? 4.810 9.180 0.671 1.00 91.81 86 GLU A O 1
ATOM 707 N N . TRP A 1 87 ? 5.598 8.082 -1.128 1.00 90.06 87 TRP A N 1
ATOM 708 C CA . TRP A 1 87 ? 4.614 7.006 -1.068 1.00 90.06 87 TRP A CA 1
ATOM 709 C C . TRP A 1 87 ? 4.677 6.260 0.273 1.00 90.06 87 TRP A C 1
ATOM 711 O O . TRP A 1 87 ? 3.642 6.021 0.905 1.00 90.06 87 TRP A O 1
ATOM 721 N N . GLN A 1 88 ? 5.884 5.958 0.760 1.00 89.31 88 GLN A N 1
ATOM 722 C CA . GLN A 1 88 ? 6.091 5.301 2.048 1.00 89.31 88 GLN A CA 1
ATOM 723 C C . GLN A 1 88 ? 5.531 6.154 3.197 1.00 89.31 88 GLN A C 1
ATOM 725 O O . GLN A 1 88 ? 4.783 5.649 4.040 1.00 89.31 88 GLN A O 1
ATOM 730 N N . LYS A 1 89 ? 5.844 7.456 3.221 1.00 91.19 89 LYS A N 1
ATOM 731 C CA . LYS A 1 89 ? 5.314 8.398 4.222 1.00 91.19 89 LYS A CA 1
ATOM 732 C C . LYS A 1 89 ? 3.788 8.422 4.210 1.00 91.19 89 LYS A C 1
ATOM 734 O O . LYS A 1 89 ? 3.175 8.347 5.277 1.00 91.19 89 LYS A O 1
ATOM 739 N N . LYS A 1 90 ? 3.173 8.449 3.024 1.00 92.12 90 LYS A N 1
ATOM 740 C CA . LYS A 1 90 ? 1.713 8.401 2.872 1.00 92.12 90 LYS A CA 1
ATOM 741 C C . LYS A 1 90 ? 1.125 7.114 3.456 1.00 92.12 90 LYS A C 1
ATOM 743 O O . LYS A 1 90 ? 0.185 7.182 4.242 1.00 92.12 90 LYS A O 1
ATOM 748 N N . LYS A 1 91 ? 1.719 5.952 3.166 1.00 91.12 91 LYS A N 1
ATOM 749 C CA . LYS A 1 91 ? 1.271 4.659 3.717 1.00 91.12 91 LYS A CA 1
ATOM 750 C C . LYS A 1 91 ? 1.384 4.581 5.239 1.00 91.12 91 LYS A C 1
ATOM 752 O O . LYS A 1 91 ? 0.503 4.026 5.895 1.00 91.12 91 LYS A O 1
ATOM 757 N N . ILE A 1 92 ? 2.437 5.159 5.820 1.00 91.25 92 ILE A N 1
ATOM 758 C CA . ILE A 1 92 ? 2.561 5.275 7.280 1.00 91.25 92 ILE A CA 1
ATOM 759 C C . ILE A 1 92 ? 1.449 6.171 7.839 1.00 91.25 92 ILE A C 1
ATOM 761 O O . ILE A 1 92 ? 0.832 5.809 8.840 1.00 91.25 92 ILE A O 1
ATOM 765 N N . ALA A 1 93 ? 1.184 7.320 7.212 1.00 92.81 93 ALA A N 1
ATOM 766 C CA . ALA A 1 93 ? 0.144 8.246 7.656 1.00 92.81 93 ALA A CA 1
ATOM 767 C C . ALA A 1 93 ? -1.261 7.614 7.605 1.00 92.81 93 ALA A C 1
ATOM 769 O O . ALA A 1 93 ? -2.017 7.733 8.571 1.00 92.81 93 ALA A O 1
ATOM 770 N N . GLU A 1 94 ? -1.579 6.883 6.531 1.00 93.81 94 GLU A N 1
ATOM 771 C CA . GLU A 1 94 ? -2.816 6.098 6.396 1.00 93.81 94 GLU A CA 1
ATOM 772 C C . GLU A 1 94 ? -2.961 5.101 7.558 1.00 93.81 94 GLU A C 1
ATOM 774 O O . GLU A 1 94 ? -3.954 5.138 8.287 1.00 93.81 94 GLU A O 1
ATOM 779 N N . TYR A 1 95 ? -1.925 4.297 7.821 1.00 93.69 95 TYR A N 1
ATOM 780 C CA . TYR A 1 95 ? -1.913 3.351 8.940 1.00 93.69 95 TYR A CA 1
ATOM 781 C C . TYR A 1 95 ? -2.105 4.035 10.305 1.00 93.69 95 TYR A C 1
ATOM 783 O O . TYR A 1 95 ? -2.857 3.550 11.150 1.00 93.69 95 TYR A O 1
ATOM 791 N N . LEU A 1 96 ? -1.449 5.173 10.553 1.00 93.94 96 LEU A N 1
ATOM 792 C CA . LEU A 1 96 ? -1.608 5.910 11.812 1.00 93.94 96 LEU A CA 1
ATOM 793 C C . LEU A 1 96 ? -3.038 6.440 11.991 1.00 93.94 96 LEU A C 1
ATOM 795 O O . LEU A 1 96 ? -3.571 6.401 13.104 1.00 93.94 96 LEU A O 1
ATOM 799 N N . SER A 1 97 ? -3.667 6.889 10.904 1.00 95.12 97 SER A N 1
ATOM 800 C CA . SER A 1 97 ? -5.073 7.301 10.893 1.00 95.12 97 SER A CA 1
ATOM 801 C C . SER A 1 97 ? -6.000 6.130 11.235 1.00 95.12 97 SER A C 1
ATOM 803 O O . SER A 1 97 ? -6.851 6.250 12.119 1.00 95.12 97 SER A O 1
ATOM 805 N N . GLU A 1 98 ? -5.782 4.961 10.630 1.00 94.25 98 GLU A N 1
ATOM 806 C CA . GLU A 1 98 ? -6.535 3.740 10.944 1.00 94.25 98 GLU A CA 1
ATOM 807 C C . GLU A 1 98 ? -6.353 3.301 12.400 1.00 94.25 98 GLU A C 1
ATOM 809 O O . GLU A 1 98 ? -7.323 2.957 13.075 1.00 94.25 98 GLU A O 1
ATOM 814 N N . VAL A 1 99 ? -5.129 3.367 12.935 1.00 94.69 99 VAL A N 1
ATOM 815 C CA . VAL A 1 99 ? -4.860 3.061 14.348 1.00 94.69 99 VAL A CA 1
ATOM 816 C C . VAL A 1 99 ? -5.623 4.008 15.271 1.00 94.69 99 VAL A C 1
ATOM 818 O O . VAL A 1 99 ? -6.152 3.564 16.293 1.00 94.69 99 VAL A O 1
ATOM 821 N N . LYS A 1 100 ? -5.700 5.301 14.933 1.00 95.44 100 LYS A N 1
ATOM 822 C CA . LYS A 1 100 ? -6.480 6.281 15.700 1.00 95.44 100 LYS A CA 1
ATOM 823 C C . LYS A 1 100 ? -7.971 5.930 15.685 1.00 95.44 100 LYS A C 1
ATOM 825 O O . LYS A 1 100 ? -8.577 5.893 16.755 1.00 95.44 100 LYS A O 1
ATOM 830 N N . LYS A 1 101 ? -8.534 5.605 14.515 1.00 94.38 101 LYS A N 1
ATOM 831 C CA . LYS A 1 101 ? -9.932 5.153 14.378 1.00 94.38 101 LYS A CA 1
ATOM 832 C C . LYS A 1 101 ? -10.203 3.902 15.215 1.00 94.38 101 LYS A C 1
ATOM 834 O O . LYS A 1 101 ? -11.061 3.933 16.091 1.00 94.38 101 LYS A O 1
ATOM 839 N N . TYR A 1 102 ? -9.375 2.870 15.059 1.00 93.81 102 TYR A N 1
ATOM 840 C CA . TYR A 1 102 ? -9.471 1.630 15.831 1.00 93.81 102 TYR A CA 1
ATOM 841 C C . TYR A 1 102 ? -9.424 1.871 17.347 1.00 93.81 102 TYR A C 1
ATOM 843 O O . TYR A 1 102 ? -10.176 1.260 18.104 1.00 93.81 102 TYR A O 1
ATOM 851 N N . ARG A 1 103 ? -8.546 2.765 17.826 1.00 94.06 103 ARG A N 1
ATOM 852 C CA . ARG A 1 103 ? -8.469 3.111 19.257 1.00 94.06 103 ARG A CA 1
ATOM 853 C C . ARG A 1 103 ? -9.752 3.773 19.753 1.00 94.06 103 ARG A C 1
ATOM 855 O O . ARG A 1 103 ? -10.209 3.431 20.843 1.00 94.06 103 ARG A O 1
ATOM 862 N N . ASN A 1 104 ? -10.327 4.680 18.965 1.00 94.19 104 ASN A N 1
ATOM 863 C CA . ASN A 1 104 ? -11.586 5.341 19.298 1.00 94.19 104 ASN A CA 1
ATOM 864 C C . ASN A 1 104 ? -12.745 4.338 19.343 1.00 94.19 104 ASN A C 1
ATOM 866 O O . ASN A 1 104 ? -13.440 4.258 20.352 1.00 94.19 104 ASN A O 1
ATOM 870 N N . GLU A 1 105 ? -12.894 3.510 18.310 1.00 92.06 105 GLU A N 1
ATOM 871 C CA . GLU A 1 105 ? -13.922 2.463 18.248 1.00 92.06 105 GLU A CA 1
ATOM 872 C C . GLU A 1 105 ? -13.781 1.462 19.397 1.00 92.06 105 GLU A C 1
ATOM 874 O O . GLU A 1 105 ? -14.759 1.117 20.059 1.00 92.06 105 GLU A O 1
ATOM 879 N N . LYS A 1 106 ? -12.549 1.041 19.710 1.00 92.19 106 LYS A N 1
ATOM 880 C CA . LYS A 1 106 ? -12.280 0.152 20.845 1.00 92.19 106 LYS A CA 1
ATOM 881 C C . LYS A 1 106 ? -12.690 0.795 22.169 1.00 92.19 106 LYS A C 1
ATOM 883 O O . LYS A 1 106 ? -13.245 0.107 23.023 1.00 92.19 106 LYS A O 1
ATOM 888 N N . LYS A 1 107 ? -12.426 2.092 22.357 1.00 92.81 107 LYS A N 1
ATOM 889 C CA . LYS A 1 107 ? -12.847 2.828 23.558 1.00 92.81 107 LYS A CA 1
ATOM 890 C C . LYS A 1 107 ? -14.372 2.849 23.680 1.00 92.81 107 LYS A C 1
ATOM 892 O O . LYS A 1 107 ? -14.881 2.560 24.759 1.00 92.81 107 LYS A O 1
ATOM 897 N N . ILE A 1 108 ? -15.078 3.121 22.583 1.00 89.88 108 ILE A N 1
ATOM 898 C CA . ILE A 1 108 ? -16.546 3.119 22.529 1.00 89.88 108 ILE A CA 1
ATOM 899 C C . ILE A 1 108 ? -17.095 1.726 22.856 1.00 89.88 108 ILE A C 1
ATOM 901 O O . ILE A 1 108 ? -17.937 1.598 23.740 1.00 89.88 108 ILE A O 1
ATOM 905 N N . LEU A 1 109 ? -16.563 0.663 22.242 1.00 86.50 109 LEU A N 1
ATOM 906 C CA . LEU A 1 109 ? -16.989 -0.706 22.550 1.00 86.50 109 LEU A CA 1
ATOM 907 C C . LEU A 1 109 ? -16.765 -1.078 24.018 1.00 86.50 109 LEU A C 1
ATOM 909 O O . LEU A 1 109 ? -17.608 -1.744 24.614 1.00 86.50 109 LEU A O 1
ATOM 913 N N . LEU A 1 110 ? -15.650 -0.653 24.621 1.00 86.06 110 LEU A N 1
ATOM 914 C CA . LEU A 1 110 ? -15.400 -0.881 26.045 1.00 86.06 110 LEU A CA 1
ATOM 915 C C . LEU A 1 110 ? -16.397 -0.127 26.933 1.00 86.06 110 LEU A C 1
ATOM 917 O O . LEU A 1 110 ? -16.797 -0.659 27.964 1.00 86.06 110 LEU A O 1
ATOM 921 N N . GLN A 1 111 ? -16.806 1.085 26.549 1.00 88.94 111 GLN A N 1
ATOM 922 C CA . GLN A 1 111 ? -17.839 1.839 27.265 1.00 88.94 111 GLN A CA 1
ATOM 923 C C . GLN A 1 111 ? -19.215 1.179 27.138 1.00 88.94 111 GLN A C 1
ATOM 925 O O . GLN A 1 111 ? -19.896 1.024 28.145 1.00 88.94 111 GLN A O 1
ATOM 930 N N . ILE A 1 112 ? -19.595 0.740 25.935 1.00 85.44 112 ILE A N 1
ATOM 931 C CA . ILE A 1 112 ? -20.850 0.017 25.687 1.00 85.44 112 ILE A CA 1
ATOM 932 C C . ILE A 1 112 ? -20.884 -1.274 26.509 1.00 85.44 112 ILE A C 1
ATOM 934 O O . ILE A 1 112 ? -21.835 -1.511 27.243 1.00 85.44 112 ILE A O 1
ATOM 938 N N . LYS A 1 113 ? -19.804 -2.065 26.482 1.00 81.88 113 LYS A N 1
ATOM 939 C CA . LYS A 1 113 ? -19.707 -3.319 27.244 1.00 81.88 113 LYS A CA 1
ATOM 940 C C . LYS A 1 113 ? -19.866 -3.124 28.758 1.00 81.88 113 LYS A C 1
ATOM 942 O O . LYS A 1 113 ? -20.325 -4.037 29.424 1.00 81.88 113 LYS A O 1
ATOM 947 N N . LYS A 1 114 ? -19.469 -1.969 29.304 1.00 85.62 114 LYS A N 1
ATOM 948 C CA . LYS A 1 114 ? -19.660 -1.652 30.730 1.00 85.62 114 LYS A CA 1
ATOM 949 C C . LYS A 1 114 ? -21.106 -1.305 31.085 1.00 85.62 114 LYS A C 1
ATOM 951 O O . LYS A 1 114 ? -21.461 -1.419 32.249 1.00 85.62 114 LYS A O 1
ATOM 956 N N . LYS A 1 115 ? -21.886 -0.812 30.120 1.00 85.75 115 LYS A N 1
ATOM 957 C CA . LYS A 1 115 ? -23.286 -0.417 30.320 1.00 85.75 115 LYS A CA 1
ATOM 958 C C . LYS A 1 115 ? -24.263 -1.564 30.083 1.00 85.75 115 LYS A C 1
ATOM 960 O O . LYS A 1 115 ? -25.332 -1.545 30.669 1.00 85.75 115 LYS A O 1
ATOM 965 N N . LEU A 1 116 ? -23.894 -2.514 29.225 1.00 83.69 116 LEU A N 1
ATOM 966 C CA . LEU A 1 116 ? -24.732 -3.663 28.911 1.00 83.69 116 LEU A CA 1
ATOM 967 C C . LEU A 1 116 ? -24.768 -4.650 30.080 1.00 83.69 116 LEU A C 1
ATOM 969 O O . LEU A 1 116 ? -23.716 -5.019 30.613 1.00 83.69 116 LEU A O 1
ATOM 973 N N . ASN A 1 117 ? -25.964 -5.116 30.421 1.00 82.12 117 ASN A N 1
ATOM 974 C CA . ASN A 1 117 ? -26.151 -6.238 31.332 1.00 82.12 117 ASN A CA 1
ATOM 975 C C . ASN A 1 117 ? -25.938 -7.585 30.601 1.00 82.12 117 ASN A C 1
ATOM 977 O O . ASN A 1 117 ? -25.742 -7.649 29.384 1.00 82.12 117 ASN A O 1
ATOM 981 N N . THR A 1 118 ? -25.919 -8.686 31.352 1.00 79.25 118 THR A N 1
ATOM 982 C CA . THR A 1 118 ? -25.617 -10.024 30.819 1.00 79.25 118 THR A CA 1
ATOM 983 C C . THR A 1 118 ? -26.643 -10.499 29.784 1.00 79.25 118 THR A C 1
ATOM 985 O O . THR A 1 118 ? -26.250 -11.100 28.783 1.00 79.25 118 THR A O 1
ATOM 988 N N . GLU A 1 119 ? -27.921 -10.174 29.985 1.00 81.50 119 GLU A N 1
ATOM 989 C CA . GLU A 1 119 ? -29.034 -10.549 29.102 1.00 81.50 119 GLU A CA 1
ATOM 990 C C . GLU A 1 119 ? -28.968 -9.793 27.766 1.00 81.50 119 GLU A C 1
ATOM 992 O O . GLU A 1 119 ? -29.063 -10.387 26.691 1.00 81.50 119 GLU A O 1
ATOM 997 N N . GLU A 1 120 ? -28.692 -8.487 27.804 1.00 79.44 120 GLU A N 1
ATOM 998 C CA . GLU A 1 120 ? -28.513 -7.648 26.616 1.00 79.44 120 GLU A CA 1
ATOM 999 C C . GLU A 1 120 ? -27.321 -8.119 25.764 1.00 79.44 120 GLU A C 1
ATOM 1001 O O . GLU A 1 120 ? -27.377 -8.107 24.531 1.00 79.44 120 GLU A O 1
ATOM 1006 N N . ILE A 1 121 ? -26.238 -8.588 26.400 1.00 77.88 121 ILE A N 1
ATOM 1007 C CA . ILE A 1 121 ? -25.084 -9.173 25.698 1.00 77.88 121 ILE A CA 1
ATOM 1008 C C . ILE A 1 121 ? -25.474 -10.476 24.989 1.00 77.88 121 ILE A C 1
ATOM 1010 O O . ILE A 1 121 ? -24.999 -10.724 23.876 1.00 77.88 121 ILE A O 1
ATOM 1014 N N . GLU A 1 122 ? -26.305 -11.315 25.606 1.00 81.00 122 GLU A N 1
ATOM 1015 C CA . GLU A 1 122 ? -26.793 -12.557 25.000 1.00 81.00 122 GLU A CA 1
ATOM 1016 C C . GLU A 1 122 ? -27.714 -12.301 23.810 1.00 81.00 122 GLU A C 1
ATOM 1018 O O . GLU A 1 122 ? -27.519 -12.906 22.753 1.00 81.00 122 GLU A O 1
ATOM 1023 N N . VAL A 1 123 ? -28.638 -11.344 23.928 1.00 81.75 123 VAL A N 1
ATOM 1024 C CA . VAL A 1 123 ? -29.494 -10.907 22.815 1.00 81.75 123 VAL A CA 1
ATOM 1025 C C . VAL A 1 123 ? -28.637 -10.404 21.654 1.00 81.75 123 VAL A C 1
ATOM 1027 O O . VAL A 1 123 ? -28.798 -10.856 20.519 1.00 81.75 123 VAL A O 1
ATOM 1030 N N . LEU A 1 124 ? -27.651 -9.544 21.924 1.00 78.19 124 LEU A N 1
ATOM 1031 C CA . LEU A 1 124 ? -26.734 -9.075 20.888 1.00 78.19 124 LEU A CA 1
ATOM 1032 C C . LEU A 1 124 ? -25.955 -10.229 20.253 1.00 78.19 124 LEU A C 1
ATOM 1034 O O . LEU A 1 124 ? -25.804 -10.250 19.037 1.00 78.19 124 LEU A O 1
ATOM 1038 N N . ARG A 1 125 ? -25.477 -11.215 21.017 1.00 76.56 125 ARG A N 1
ATOM 1039 C CA . ARG A 1 125 ? -24.787 -12.387 20.443 1.00 76.56 125 ARG A CA 1
ATOM 1040 C C . ARG A 1 125 ? -25.701 -13.226 19.555 1.00 76.56 125 ARG A C 1
ATOM 1042 O O . ARG A 1 125 ? -25.238 -13.691 18.519 1.00 76.56 125 ARG A O 1
ATOM 1049 N N . LYS A 1 126 ? -26.962 -13.399 19.955 1.00 78.75 126 LYS A N 1
ATOM 1050 C CA . LYS A 1 126 ? -27.953 -14.213 19.246 1.00 78.75 126 LYS A CA 1
ATOM 1051 C C . LYS A 1 126 ? -28.402 -13.576 17.929 1.00 78.75 126 LYS A C 1
ATOM 1053 O O . LYS A 1 126 ? -28.596 -14.299 16.960 1.00 78.75 126 LYS A O 1
ATOM 1058 N N . TYR A 1 127 ? -28.522 -12.246 17.881 1.00 76.19 127 TYR A N 1
ATOM 1059 C CA . TYR A 1 127 ? -29.074 -11.532 16.719 1.00 76.19 127 TYR A CA 1
ATOM 1060 C C . TYR A 1 127 ? -28.049 -10.720 15.908 1.00 76.19 127 TYR A C 1
ATOM 1062 O O . TYR A 1 127 ? -28.388 -10.155 14.872 1.00 76.19 127 TYR A O 1
ATOM 1070 N N . SER A 1 128 ? -26.773 -10.684 16.309 1.00 66.81 128 SER A N 1
ATOM 1071 C CA . SER A 1 128 ? -25.709 -10.041 15.522 1.00 66.81 128 SER A CA 1
ATOM 1072 C C . SER A 1 128 ? -25.075 -10.993 14.485 1.00 66.81 128 SER A C 1
ATOM 1074 O O . SER A 1 128 ? -23.902 -11.323 14.661 1.00 66.81 128 SER A O 1
ATOM 1076 N N . TYR A 1 129 ? -25.806 -11.422 13.436 1.00 49.31 129 TYR A N 1
ATOM 1077 C CA . TYR A 1 129 ? -25.388 -11.517 12.000 1.00 49.31 129 TYR A CA 1
ATOM 1078 C C . TYR A 1 129 ? -26.294 -12.439 11.137 1.00 49.31 129 TYR A C 1
ATOM 1080 O O . TYR A 1 129 ? -26.779 -13.433 11.673 1.00 49.31 129 TYR A O 1
ATOM 1088 N N . PRO A 1 130 ? -26.407 -12.224 9.798 1.00 55.19 130 PRO A N 1
ATOM 1089 C CA . PRO A 1 130 ? -25.960 -11.081 8.994 1.00 55.19 130 PRO A CA 1
ATOM 1090 C C . PRO A 1 130 ? -27.141 -10.190 8.566 1.00 55.19 130 PRO A C 1
ATOM 1092 O O . PRO A 1 130 ? -28.116 -10.670 7.997 1.00 55.19 130 PRO A O 1
ATOM 1095 N N . LEU A 1 131 ? -27.025 -8.879 8.771 1.00 39.25 131 LEU A N 1
ATOM 1096 C CA . LEU A 1 131 ? -27.742 -7.926 7.925 1.00 39.25 131 LEU A CA 1
ATOM 1097 C C . LEU A 1 131 ? -26.849 -7.703 6.701 1.00 39.25 131 LEU A C 1
ATOM 1099 O O . LEU A 1 131 ? -25.699 -7.285 6.863 1.00 39.25 131 LEU A O 1
ATOM 1103 N N . LEU A 1 132 ? -27.374 -8.144 5.554 1.00 36.66 132 LEU A N 1
ATOM 1104 C CA . LEU A 1 132 ? -26.825 -8.057 4.197 1.00 36.66 132 LEU A CA 1
ATOM 1105 C C . LEU A 1 132 ? -26.319 -6.651 3.856 1.00 36.66 132 LEU A C 1
ATOM 1107 O O . LEU A 1 132 ? -27.013 -5.676 4.224 1.00 36.66 132 LEU A O 1
#

Foldseek 3Di:
DDLDAQDQPFDPDLVRVLVNLQVCQDCDVNDTWFFDPVVRLQQWDFDPVDAADPPRGCPPTDTHGDPVVRSRRTHPDPVRVVSSVVVVVVSNVVSVVSNVVSVVVVVVVVVVVVVDDPVNVVVCVVPPDDDD

pLDDT: mean 82.82, std 12.18, range [36.66, 95.44]